Protein AF-A0A4Y2I4J4-F1 (afdb_monomer_lite)

Radius of gyration: 21.23 Å; chains: 1; bounding box: 53×42×42 Å

pLDDT: mean 85.84, std 9.99, range [56.75, 96.25]

Foldseek 3Di:
DDFFFQDVVVRDTHDDDDDDDDPVCVVQKDWDWADDDVPPRTTDTDIDTPDPPDPDPDDPPDPVVPDPVVVVCVQLVPDPVLCPDPDNVSSVVSSVVSVVVRD

Structure (mmCIF, N/CA/C/O backbone):
data_AF-A0A4Y2I4J4-F1
#
_entry.id   AF-A0A4Y2I4J4-F1
#
loop_
_atom_site.group_PDB
_atom_site.id
_atom_site.type_symbol
_atom_site.label_atom_id
_atom_site.label_alt_id
_atom_site.label_comp_id
_atom_site.label_asym_id
_atom_site.label_entity_id
_atom_site.label_seq_id
_atom_site.pdbx_PDB_ins_code
_atom_site.Cartn_x
_atom_site.Cartn_y
_atom_site.Cartn_z
_atom_site.occupancy
_atom_site.B_iso_or_equiv
_atom_site.auth_seq_id
_atom_site.auth_comp_id
_atom_site.auth_asym_id
_atom_site.auth_atom_id
_atom_site.pdbx_PDB_model_num
ATOM 1 N N . MET A 1 1 ? 13.018 2.068 -17.831 1.00 75.44 1 MET A N 1
ATOM 2 C CA . MET A 1 1 ? 12.592 2.084 -16.413 1.00 75.44 1 MET A CA 1
ATOM 3 C C . MET A 1 1 ? 11.071 2.172 -16.373 1.00 75.44 1 MET A C 1
ATOM 5 O O . MET A 1 1 ? 10.520 2.933 -17.165 1.00 75.44 1 MET A O 1
ATOM 9 N N . LYS A 1 2 ? 10.386 1.354 -15.561 1.00 87.50 2 LYS A N 1
ATOM 10 C CA . LYS A 1 2 ? 8.913 1.396 -15.474 1.00 87.50 2 LYS A CA 1
ATOM 11 C C . LYS A 1 2 ? 8.479 2.678 -14.753 1.00 87.50 2 LYS A C 1
ATOM 13 O O . LYS A 1 2 ? 9.173 3.126 -13.844 1.00 87.50 2 LYS A O 1
ATOM 18 N N . LYS A 1 3 ? 7.386 3.298 -15.196 1.00 93.56 3 LYS A N 1
ATOM 19 C CA . LYS A 1 3 ? 6.858 4.536 -14.607 1.00 93.56 3 LYS A CA 1
ATOM 20 C C . LYS A 1 3 ? 6.108 4.192 -13.331 1.00 93.56 3 LYS A C 1
ATOM 22 O O . LYS A 1 3 ? 5.215 3.365 -13.394 1.00 93.56 3 LYS A O 1
ATOM 27 N N . THR A 1 4 ? 6.477 4.798 -12.213 1.00 95.69 4 THR A N 1
ATOM 28 C CA . THR A 1 4 ? 5.895 4.509 -10.895 1.00 95.69 4 THR A CA 1
ATOM 29 C C . THR A 1 4 ? 5.198 5.721 -10.287 1.00 95.69 4 THR A C 1
ATOM 31 O O . THR A 1 4 ? 4.571 5.612 -9.248 1.00 95.69 4 THR A O 1
ATOM 34 N N . TYR A 1 5 ? 5.244 6.873 -10.954 1.00 95.56 5 TYR A N 1
ATOM 35 C CA . TYR A 1 5 ? 4.627 8.102 -10.479 1.00 95.56 5 TYR A CA 1
ATOM 36 C C . TYR A 1 5 ? 3.927 8.844 -11.613 1.00 95.56 5 TYR A C 1
ATOM 38 O O . TYR A 1 5 ? 4.477 8.964 -12.714 1.00 95.56 5 TYR A O 1
ATOM 46 N N . PHE A 1 6 ? 2.737 9.361 -11.326 1.00 95.75 6 PHE A N 1
ATOM 47 C CA . PHE A 1 6 ? 2.019 10.308 -12.164 1.00 95.75 6 PHE A CA 1
ATOM 48 C C . PHE A 1 6 ? 1.975 11.668 -11.465 1.00 95.75 6 PHE A C 1
ATOM 50 O O . PHE A 1 6 ? 1.350 11.824 -10.418 1.00 95.75 6 PHE A O 1
ATOM 57 N N . HIS A 1 7 ? 2.625 12.660 -12.069 1.00 95.12 7 HIS A N 1
ATOM 58 C CA . HIS A 1 7 ? 2.541 14.042 -11.624 1.00 95.12 7 HIS A CA 1
ATOM 59 C C . HIS A 1 7 ? 1.313 14.687 -12.267 1.00 95.12 7 HIS A C 1
ATOM 61 O O . HIS A 1 7 ? 1.341 15.033 -13.451 1.00 95.12 7 HIS A O 1
ATOM 67 N N . GLU A 1 8 ? 0.237 14.827 -11.496 1.00 93.31 8 GLU A N 1
ATOM 68 C CA . GLU A 1 8 ? -1.036 15.377 -11.979 1.00 93.31 8 GLU A CA 1
ATOM 69 C C . GLU A 1 8 ? -0.893 16.792 -12.570 1.00 93.31 8 GLU A C 1
ATOM 71 O O . GLU A 1 8 ? -1.305 16.966 -13.723 1.00 93.31 8 GLU A O 1
ATOM 76 N N . PRO A 1 9 ? -0.198 17.753 -11.919 1.00 95.25 9 PRO A N 1
ATOM 77 C CA . PRO A 1 9 ? -0.165 19.134 -12.402 1.00 95.25 9 PRO A CA 1
ATOM 78 C C . PRO A 1 9 ? 0.439 19.292 -13.800 1.00 95.25 9 PRO A C 1
ATOM 80 O O . PRO A 1 9 ? -0.008 20.118 -14.593 1.00 95.25 9 PRO A O 1
ATOM 83 N N . THR A 1 10 ? 1.460 18.496 -14.130 1.00 96.25 10 THR A N 1
ATOM 84 C CA . THR A 1 10 ? 2.110 18.526 -15.456 1.00 96.25 10 THR A CA 1
ATOM 85 C C . THR A 1 10 ? 1.664 17.385 -16.361 1.00 96.25 10 THR A C 1
ATOM 87 O O . THR A 1 10 ? 2.153 17.276 -17.485 1.00 96.25 10 THR A O 1
ATOM 90 N N . ARG A 1 11 ? 0.762 16.518 -15.882 1.00 94.62 11 ARG A N 1
ATOM 91 C CA . ARG A 1 11 ? 0.287 15.310 -16.567 1.00 94.62 11 ARG A CA 1
ATOM 92 C C . ARG A 1 11 ? 1.420 14.428 -17.104 1.00 94.62 11 ARG A C 1
ATOM 94 O O . ARG A 1 11 ? 1.335 13.904 -18.215 1.00 94.62 11 ARG A O 1
ATOM 101 N N . SER A 1 12 ? 2.491 14.261 -16.331 1.00 96.00 12 SER A N 1
ATOM 102 C CA . SER A 1 12 ? 3.685 13.518 -16.757 1.00 96.00 12 SER A CA 1
ATOM 103 C C . SER A 1 12 ? 3.977 12.299 -15.888 1.00 96.00 12 SER A C 1
ATOM 105 O O . SER A 1 12 ? 3.649 12.246 -14.705 1.00 96.00 12 SER A O 1
ATOM 107 N N . PHE A 1 13 ? 4.631 11.303 -16.491 1.00 95.12 13 PHE A N 1
ATOM 108 C CA . PHE A 1 13 ? 4.989 10.051 -15.831 1.00 95.12 13 PHE A CA 1
ATOM 109 C C . PHE A 1 13 ? 6.481 9.975 -15.506 1.00 95.12 13 PHE A C 1
ATOM 111 O O . PHE A 1 13 ? 7.337 10.113 -16.392 1.00 95.12 13 PHE A O 1
ATOM 118 N N . HIS A 1 14 ? 6.795 9.627 -14.260 1.00 95.06 14 HIS A N 1
ATOM 119 C CA . HIS A 1 14 ? 8.158 9.515 -13.742 1.00 95.06 14 HIS A CA 1
ATOM 120 C C . HIS A 1 14 ? 8.408 8.143 -13.109 1.00 95.06 14 HIS A C 1
ATOM 122 O O . HIS A 1 14 ? 7.487 7.365 -12.864 1.00 95.06 14 HIS A O 1
ATOM 128 N N . SER A 1 15 ? 9.680 7.828 -12.894 1.00 95.25 15 SER A N 1
ATOM 129 C CA . SER A 1 15 ? 10.130 6.640 -12.172 1.00 95.25 15 SER A CA 1
ATOM 130 C C . SER A 1 15 ? 10.800 7.131 -10.897 1.00 95.25 15 SER A C 1
ATOM 132 O O . SER A 1 15 ? 11.935 7.596 -10.963 1.00 95.25 15 SER A O 1
ATOM 134 N N . LEU A 1 16 ? 10.066 7.114 -9.786 1.00 94.44 16 LEU A N 1
ATOM 135 C CA . LEU A 1 16 ? 10.551 7.601 -8.488 1.00 94.44 16 LEU A CA 1
ATOM 13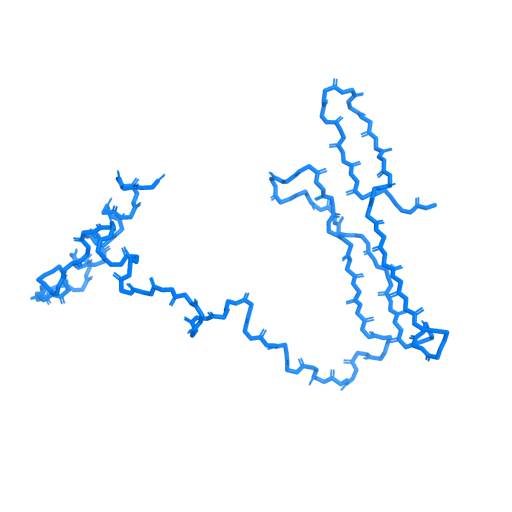6 C C . LEU A 1 16 ? 10.812 6.458 -7.503 1.00 94.44 16 LEU A C 1
ATOM 138 O O . LEU A 1 16 ? 11.632 6.605 -6.603 1.00 94.44 16 LEU A O 1
ATOM 142 N N . ASP A 1 17 ? 10.156 5.317 -7.700 1.00 92.88 17 ASP A N 1
ATOM 143 C CA . ASP A 1 17 ? 10.225 4.181 -6.790 1.00 92.88 17 ASP A CA 1
ATOM 144 C C . ASP A 1 17 ? 11.303 3.187 -7.238 1.00 92.88 17 ASP A C 1
ATOM 146 O O . ASP A 1 17 ? 11.473 2.907 -8.432 1.00 92.88 17 ASP A O 1
ATOM 150 N N . LEU A 1 18 ? 12.031 2.644 -6.260 1.00 93.00 18 LEU A N 1
ATOM 151 C CA . LEU A 1 18 ? 13.160 1.742 -6.462 1.00 93.00 18 LEU A CA 1
ATOM 152 C C . LEU A 1 18 ? 13.017 0.506 -5.572 1.00 93.00 18 LEU A C 1
ATOM 154 O O . LEU A 1 18 ? 12.774 0.620 -4.374 1.00 93.00 18 LEU A O 1
ATOM 158 N N . ALA A 1 19 ? 13.235 -0.670 -6.156 1.00 90.62 19 ALA A N 1
ATOM 159 C CA . ALA A 1 19 ? 13.441 -1.908 -5.418 1.00 90.62 19 ALA A CA 1
ATOM 160 C C . ALA A 1 19 ? 14.860 -2.416 -5.681 1.00 90.62 19 ALA A C 1
ATOM 162 O O . ALA A 1 19 ? 15.332 -2.397 -6.819 1.00 90.62 19 ALA A O 1
ATOM 163 N N . ILE A 1 20 ? 15.531 -2.859 -4.620 1.00 91.00 20 ILE A N 1
ATOM 164 C CA . ILE A 1 20 ? 16.891 -3.397 -4.656 1.00 91.00 20 ILE A CA 1
ATOM 165 C C . ILE A 1 20 ? 16.850 -4.775 -4.002 1.00 91.00 20 ILE A C 1
ATOM 167 O O . ILE A 1 20 ? 16.208 -4.952 -2.968 1.00 91.00 20 ILE A O 1
ATOM 171 N N . CYS A 1 21 ? 17.535 -5.745 -4.595 1.00 89.25 21 CYS A N 1
ATOM 172 C CA . CYS A 1 21 ? 17.720 -7.073 -4.022 1.00 89.25 21 CYS A CA 1
ATOM 173 C C . CYS A 1 21 ? 19.182 -7.504 -4.161 1.00 89.25 21 CYS A C 1
ATOM 175 O O . CYS A 1 21 ? 19.931 -6.934 -4.959 1.00 89.25 21 CYS A O 1
ATOM 177 N N . SER A 1 22 ? 19.589 -8.515 -3.393 1.00 91.19 22 SER A N 1
ATOM 178 C CA . SER A 1 22 ? 20.891 -9.140 -3.614 1.00 91.19 22 SER A CA 1
ATOM 179 C C . SER A 1 22 ? 20.902 -9.879 -4.966 1.00 91.19 22 SER A C 1
ATOM 181 O O . SER A 1 22 ? 19.833 -10.279 -5.453 1.00 91.19 22 SER A O 1
ATOM 183 N N . PRO A 1 23 ? 22.074 -10.065 -5.602 1.00 93.12 23 PRO A N 1
ATOM 184 C CA . PRO A 1 23 ? 22.171 -10.768 -6.882 1.00 93.12 23 PRO A CA 1
ATOM 185 C C . PRO A 1 23 ? 21.587 -12.185 -6.844 1.00 93.12 23 PRO A C 1
ATOM 187 O O . PRO A 1 23 ? 20.991 -12.628 -7.823 1.00 93.12 23 PRO A O 1
ATOM 190 N N . GLU A 1 24 ? 21.702 -12.872 -5.706 1.00 91.62 24 GLU A N 1
ATOM 191 C CA . GLU A 1 24 ? 21.200 -14.236 -5.508 1.00 91.62 24 GLU A CA 1
ATOM 192 C C . GLU A 1 24 ? 19.667 -14.297 -5.483 1.00 91.62 24 GLU A C 1
ATOM 194 O O . GLU A 1 24 ? 19.083 -15.313 -5.852 1.00 91.62 24 GLU A O 1
ATOM 199 N N . LEU A 1 25 ? 19.006 -13.208 -5.076 1.00 86.94 25 LEU A N 1
ATOM 200 C CA . LEU A 1 25 ? 17.546 -13.107 -5.035 1.00 86.94 25 LEU A CA 1
ATOM 201 C C . LEU A 1 25 ? 16.946 -12.660 -6.368 1.00 86.94 25 LEU A C 1
ATOM 203 O O . LEU A 1 25 ? 15.791 -12.969 -6.642 1.00 86.94 25 LEU A O 1
ATOM 207 N N . LEU A 1 26 ? 17.705 -11.951 -7.207 1.00 90.00 26 LEU A N 1
ATOM 208 C CA . LEU A 1 26 ? 17.212 -11.421 -8.478 1.00 90.00 26 LEU A CA 1
ATOM 209 C C . LEU A 1 26 ? 16.525 -12.470 -9.384 1.00 90.00 26 LEU A C 1
ATOM 211 O O . LEU A 1 26 ? 15.441 -12.162 -9.879 1.00 90.00 26 LEU A O 1
ATOM 215 N N . PRO A 1 27 ? 17.062 -13.693 -9.595 1.00 92.00 27 PRO A N 1
ATOM 216 C CA . PRO A 1 27 ? 16.386 -14.699 -10.423 1.00 92.00 27 PRO A CA 1
ATOM 217 C C . PRO A 1 27 ? 15.118 -15.277 -9.776 1.00 92.00 27 PRO A C 1
ATOM 219 O O . PRO A 1 27 ? 14.309 -15.892 -10.466 1.00 92.00 27 PRO A O 1
ATOM 222 N N . LEU A 1 28 ? 14.934 -15.083 -8.468 1.00 90.31 28 LEU A N 1
ATOM 223 C CA . LEU A 1 28 ? 13.785 -15.572 -7.707 1.00 90.31 28 LEU A CA 1
ATOM 224 C C . LEU A 1 28 ? 12.653 -14.544 -7.626 1.00 90.31 28 LEU A C 1
ATOM 226 O O . LEU A 1 28 ? 11.623 -14.833 -7.022 1.00 90.31 28 LEU A O 1
ATOM 230 N N . LEU A 1 29 ? 12.828 -13.344 -8.189 1.00 90.62 29 LEU A N 1
ATOM 231 C CA . LEU A 1 29 ? 11.897 -12.232 -8.028 1.00 90.62 29 LEU A CA 1
ATOM 232 C C . LEU A 1 29 ? 11.382 -11.703 -9.369 1.00 90.62 29 LEU A C 1
ATOM 234 O O . LEU A 1 29 ? 12.118 -11.519 -10.334 1.00 90.62 29 LEU A O 1
ATOM 238 N N . ASN A 1 30 ? 10.100 -11.362 -9.386 1.00 91.50 30 ASN A N 1
ATOM 239 C CA . ASN A 1 30 ? 9.431 -10.627 -10.444 1.00 91.50 30 ASN A CA 1
ATOM 240 C C . ASN A 1 30 ? 9.169 -9.189 -9.991 1.00 91.50 30 ASN A C 1
ATOM 242 O O . ASN A 1 30 ? 8.649 -8.954 -8.902 1.00 91.50 30 ASN A O 1
ATOM 246 N N . PHE A 1 31 ? 9.462 -8.228 -10.870 1.00 91.94 31 PHE A N 1
ATOM 247 C CA . PHE A 1 31 ? 9.227 -6.803 -10.632 1.00 91.94 31 PHE A CA 1
ATOM 248 C C . PHE A 1 31 ? 8.173 -6.273 -11.601 1.00 91.94 31 PHE A C 1
ATOM 250 O O . PHE A 1 31 ? 8.387 -6.160 -12.818 1.00 91.94 31 PHE A O 1
ATOM 257 N N . THR A 1 32 ? 7.014 -5.904 -11.068 1.00 93.38 32 THR A N 1
ATOM 258 C CA . THR A 1 32 ? 5.893 -5.370 -11.848 1.00 93.38 32 THR A CA 1
ATOM 259 C C . THR A 1 32 ? 5.437 -4.034 -11.293 1.00 93.38 32 THR A C 1
ATOM 261 O O . THR A 1 32 ? 5.691 -3.709 -10.142 1.00 93.38 32 THR A O 1
ATOM 264 N N . VAL A 1 33 ? 4.820 -3.217 -12.140 1.00 94.31 33 VAL A N 1
ATOM 265 C CA . VAL A 1 33 ? 4.188 -1.976 -11.697 1.00 94.31 33 VAL A CA 1
ATOM 266 C C . VAL A 1 33 ? 2.691 -2.176 -11.832 1.00 94.31 33 VAL A C 1
ATOM 268 O O . VAL A 1 33 ? 2.231 -2.654 -12.871 1.00 94.31 33 VAL A O 1
ATOM 271 N N . GLY A 1 34 ? 1.957 -1.872 -10.765 1.00 93.25 34 GLY A N 1
ATOM 272 C CA . GLY A 1 34 ? 0.505 -1.919 -10.767 1.00 93.25 34 GLY A CA 1
ATOM 273 C C . GLY A 1 34 ? -0.089 -0.884 -11.714 1.00 93.25 34 GLY A C 1
ATOM 274 O O . GLY A 1 34 ? 0.532 0.113 -12.063 1.00 93.25 34 GLY A O 1
ATOM 275 N N . LYS A 1 35 ? -1.317 -1.143 -12.146 1.00 91.62 35 LYS A N 1
ATOM 276 C CA . LYS A 1 35 ? -2.011 -0.342 -13.161 1.00 91.62 35 LYS A CA 1
ATOM 277 C C . LYS A 1 35 ? -2.711 0.908 -12.613 1.00 91.62 35 LYS A C 1
ATOM 279 O O . LYS A 1 35 ? -2.982 1.815 -13.387 1.00 91.62 35 LYS A O 1
ATOM 284 N N . ASP A 1 36 ? -2.963 0.957 -11.305 1.00 91.50 36 ASP A N 1
ATOM 285 C CA . ASP A 1 36 ? -3.794 1.978 -10.661 1.00 91.50 36 ASP A CA 1
ATOM 286 C C . ASP A 1 36 ? -3.007 2.755 -9.594 1.00 91.50 36 ASP A C 1
ATOM 288 O O . ASP A 1 36 ? -2.073 2.225 -8.991 1.00 91.50 36 ASP A O 1
ATOM 292 N N . LEU A 1 37 ? -3.405 4.010 -9.354 1.00 86.50 37 LEU A N 1
ATOM 293 C CA . LEU A 1 37 ? -2.724 4.946 -8.443 1.00 86.50 37 LEU A CA 1
ATOM 294 C C . LEU A 1 37 ? -3.157 4.834 -6.973 1.00 86.50 37 LEU A C 1
ATOM 296 O O . LEU A 1 37 ? -2.495 5.388 -6.095 1.00 86.50 37 LEU A O 1
ATOM 300 N N . TYR A 1 38 ? -4.298 4.193 -6.701 1.00 87.12 38 TYR A N 1
ATOM 301 C CA . TYR A 1 38 ? -4.881 4.067 -5.356 1.00 8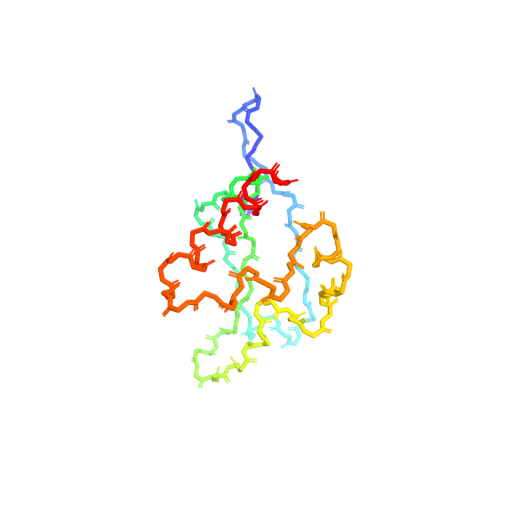7.12 38 TYR A CA 1
ATOM 302 C C . TYR A 1 38 ? -4.897 5.390 -4.563 1.00 87.12 38 TYR A C 1
ATOM 304 O O . TYR A 1 38 ? -4.527 5.428 -3.395 1.00 87.12 38 TYR A O 1
ATOM 312 N N . ASN A 1 39 ? -5.290 6.489 -5.218 1.00 86.00 39 ASN A N 1
ATOM 313 C CA . ASN A 1 39 ? -5.370 7.843 -4.648 1.00 86.00 39 ASN A CA 1
ATOM 314 C C . ASN A 1 39 ? -4.041 8.446 -4.141 1.00 86.00 39 ASN A C 1
ATOM 316 O O . ASN A 1 39 ? -4.066 9.452 -3.442 1.00 86.00 39 ASN A O 1
ATOM 320 N N . SER A 1 40 ? -2.884 7.877 -4.502 1.00 87.12 40 SER A N 1
ATOM 321 C CA . SER A 1 40 ? -1.575 8.322 -3.991 1.00 87.12 40 SER A CA 1
ATOM 322 C C . SER A 1 40 ? -0.703 9.073 -5.006 1.00 87.12 40 SER A C 1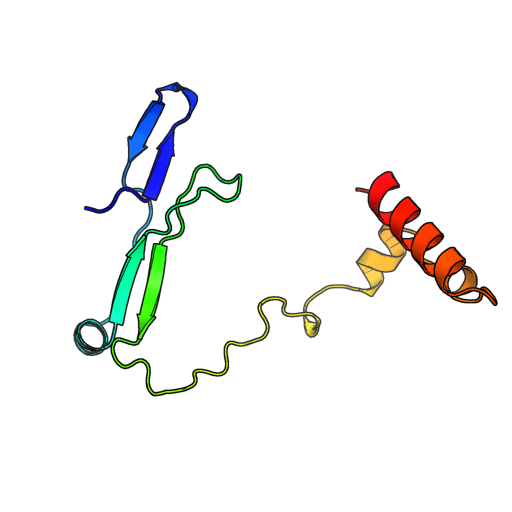
ATOM 324 O O . SER A 1 40 ? 0.357 9.575 -4.653 1.00 87.12 40 SER A O 1
ATOM 326 N N . GLY A 1 41 ? -1.090 9.122 -6.285 1.00 90.06 41 GLY A N 1
ATOM 327 C CA . GLY A 1 41 ? -0.220 9.615 -7.367 1.00 90.06 41 GLY A CA 1
ATOM 328 C C . GLY A 1 41 ? 0.940 8.667 -7.720 1.00 90.06 41 GLY A C 1
ATOM 329 O O . GLY A 1 41 ? 1.562 8.831 -8.770 1.00 90.06 41 GLY A O 1
ATOM 330 N N . HIS A 1 42 ? 1.176 7.621 -6.922 1.00 94.44 42 HIS A N 1
ATOM 331 C CA . HIS A 1 42 ? 2.154 6.569 -7.180 1.00 94.44 42 HIS A CA 1
ATOM 332 C C . HIS A 1 42 ? 1.475 5.280 -7.664 1.00 94.44 42 HIS A C 1
ATOM 334 O O . HIS A 1 42 ? 0.489 4.815 -7.095 1.00 94.44 42 HIS A O 1
ATOM 340 N N . PHE A 1 43 ? 2.030 4.673 -8.712 1.00 94.94 43 PHE A N 1
ATOM 341 C CA . PHE A 1 43 ? 1.723 3.296 -9.083 1.00 94.94 43 PHE A CA 1
ATOM 342 C C . PHE A 1 43 ? 2.528 2.358 -8.183 1.00 94.94 43 PHE A C 1
ATOM 344 O O . PHE A 1 43 ? 3.743 2.533 -8.055 1.00 94.94 43 PHE A O 1
ATOM 351 N N . PRO A 1 44 ? 1.913 1.319 -7.604 1.00 93.44 44 PRO A N 1
ATOM 352 C CA . PRO A 1 44 ? 2.632 0.430 -6.710 1.00 93.44 44 PRO A CA 1
ATOM 353 C C . PRO A 1 44 ? 3.684 -0.373 -7.479 1.00 93.44 44 PRO A C 1
ATOM 355 O O . PRO A 1 44 ? 3.381 -1.026 -8.481 1.00 93.44 44 PRO A O 1
ATOM 358 N N . LEU A 1 45 ? 4.918 -0.365 -6.979 1.00 94.00 45 LEU A N 1
ATOM 359 C CA . LEU A 1 45 ? 5.963 -1.290 -7.399 1.00 94.00 45 LEU A CA 1
ATOM 360 C C . LEU A 1 45 ? 5.768 -2.615 -6.651 1.00 94.00 45 LEU A C 1
ATOM 362 O O . LEU A 1 45 ? 5.907 -2.683 -5.433 1.00 94.00 45 LEU A O 1
ATOM 366 N N . ILE A 1 46 ? 5.410 -3.664 -7.383 1.00 92.38 46 ILE A N 1
ATOM 367 C CA . ILE A 1 46 ? 5.086 -4.985 -6.846 1.00 92.38 46 I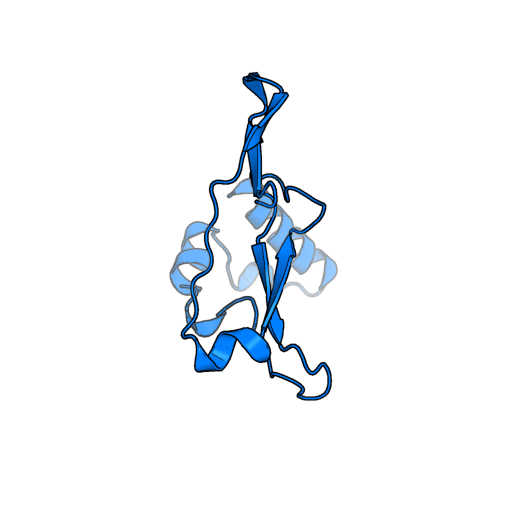LE A CA 1
ATOM 368 C C . ILE A 1 46 ? 6.284 -5.908 -7.065 1.00 92.38 46 ILE A C 1
ATOM 370 O O . ILE A 1 46 ? 6.717 -6.120 -8.203 1.00 92.38 46 ILE A O 1
ATOM 374 N N . VAL A 1 47 ? 6.777 -6.480 -5.969 1.00 91.00 47 VAL A N 1
ATOM 375 C CA . VAL A 1 47 ? 7.803 -7.526 -5.957 1.00 91.00 47 VAL A CA 1
ATOM 376 C C . VAL A 1 47 ? 7.134 -8.840 -5.569 1.00 91.00 47 VAL A C 1
ATOM 378 O O . VAL A 1 47 ? 6.487 -8.917 -4.525 1.00 91.00 47 VAL A O 1
ATOM 381 N N . SER A 1 48 ? 7.260 -9.863 -6.407 1.00 89.19 48 SER A N 1
ATOM 382 C CA . SER A 1 48 ? 6.714 -11.200 -6.143 1.00 89.19 48 SER A CA 1
ATOM 383 C C . SER A 1 48 ? 7.753 -12.282 -6.405 1.00 89.19 48 SER A C 1
ATOM 385 O O . SER A 1 48 ? 8.738 -12.038 -7.091 1.00 89.19 48 SER A O 1
ATOM 387 N N . HIS A 1 49 ? 7.553 -13.480 -5.858 1.00 87.81 49 HIS A N 1
ATOM 388 C CA . HIS A 1 49 ? 8.419 -14.619 -6.153 1.00 87.81 49 HIS A CA 1
ATOM 389 C C . HIS A 1 49 ? 8.196 -15.108 -7.599 1.00 87.81 49 HIS A C 1
ATOM 391 O O . HIS A 1 49 ? 7.070 -15.061 -8.104 1.00 87.81 49 HIS A O 1
ATOM 397 N N . ALA A 1 50 ? 9.259 -15.547 -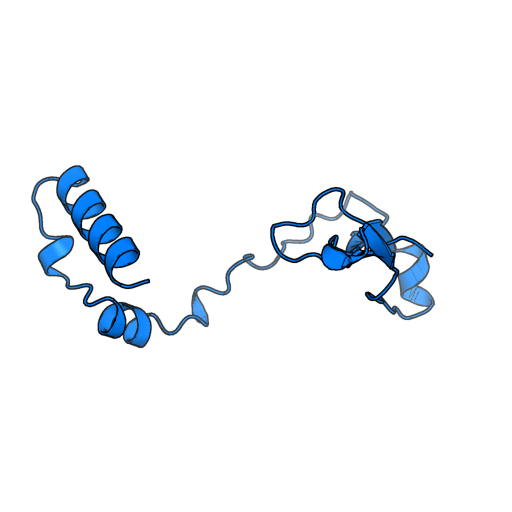8.275 1.00 84.62 50 ALA A N 1
ATOM 398 C CA . ALA A 1 50 ? 9.215 -16.037 -9.652 1.00 84.62 50 ALA A CA 1
ATOM 399 C C . ALA A 1 50 ? 8.469 -17.375 -9.758 1.00 84.62 50 ALA A C 1
ATOM 401 O O . ALA A 1 50 ? 7.646 -17.548 -10.658 1.00 84.62 50 ALA A O 1
ATOM 402 N N . ASP A 1 51 ? 8.671 -18.266 -8.782 1.00 79.69 51 ASP A N 1
ATOM 403 C CA . ASP A 1 51 ? 7.852 -19.466 -8.626 1.00 79.69 51 ASP A CA 1
ATOM 404 C C . ASP A 1 51 ? 6.585 -19.148 -7.834 1.00 79.69 51 ASP A C 1
ATOM 406 O O . ASP A 1 51 ? 6.631 -18.810 -6.651 1.00 79.69 51 ASP A O 1
ATOM 410 N N . SER A 1 52 ? 5.440 -19.312 -8.489 1.00 63.62 52 SER A N 1
ATOM 411 C CA . SER A 1 52 ? 4.094 -19.152 -7.923 1.00 63.62 52 SER A CA 1
ATOM 412 C C . SER A 1 52 ? 3.668 -20.303 -6.996 1.00 63.62 52 SER A C 1
ATOM 414 O O . SER A 1 52 ? 2.548 -20.297 -6.489 1.00 63.62 52 SER A O 1
ATOM 416 N N . GLY A 1 53 ? 4.540 -21.296 -6.777 1.00 58.66 53 GLY A N 1
ATOM 417 C CA . GLY A 1 53 ? 4.216 -22.547 -6.083 1.00 58.66 53 GLY A CA 1
ATOM 418 C C . GLY A 1 53 ? 4.374 -22.529 -4.562 1.00 58.66 53 GLY A C 1
ATOM 419 O O . GLY A 1 53 ? 3.848 -23.416 -3.893 1.00 58.66 53 GLY A O 1
ATOM 420 N N . CYS A 1 54 ? 5.067 -21.542 -3.993 1.00 57.44 54 CYS A N 1
ATOM 421 C CA . CYS A 1 54 ? 5.190 -21.440 -2.543 1.00 57.44 54 CYS A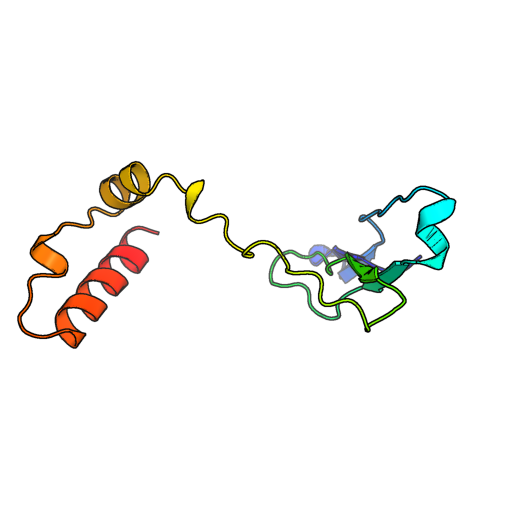 CA 1
ATOM 422 C C . CYS A 1 54 ? 4.112 -20.488 -2.021 1.00 57.44 54 CYS A C 1
ATOM 424 O O . CYS A 1 54 ? 4.152 -19.286 -2.291 1.00 57.44 54 CYS A O 1
ATOM 426 N N . ALA A 1 55 ? 3.137 -21.022 -1.285 1.00 56.75 55 ALA A N 1
ATOM 427 C CA . ALA A 1 55 ? 2.190 -20.212 -0.534 1.00 56.75 55 ALA A CA 1
ATOM 428 C C . ALA A 1 55 ? 2.961 -19.450 0.551 1.00 56.75 55 ALA A C 1
ATOM 430 O O . ALA A 1 55 ? 3.149 -19.933 1.665 1.00 56.75 55 ALA A O 1
ATOM 431 N N . ILE A 1 56 ? 3.444 -18.255 0.216 1.00 58.56 56 ILE A N 1
ATOM 432 C CA . ILE A 1 56 ? 3.921 -17.310 1.214 1.00 58.56 56 ILE A CA 1
ATOM 433 C C . ILE A 1 56 ? 2.683 -16.953 2.033 1.00 58.56 56 ILE A C 1
ATOM 435 O O . ILE A 1 56 ? 1.759 -16.320 1.519 1.00 58.56 56 ILE A O 1
ATOM 439 N N . GLN A 1 57 ? 2.633 -17.384 3.295 1.00 61.16 57 GLN A N 1
ATOM 440 C CA . GLN A 1 57 ? 1.708 -16.799 4.258 1.00 61.16 57 GLN A CA 1
ATOM 441 C C . GLN A 1 57 ? 2.084 -15.321 4.358 1.00 61.16 57 GLN A C 1
ATOM 443 O O . GLN A 1 57 ? 3.042 -14.960 5.042 1.00 61.16 57 GLN A O 1
ATOM 448 N N . LEU A 1 58 ? 1.386 -14.463 3.608 1.00 59.72 58 LEU A N 1
ATOM 449 C CA . LEU A 1 58 ? 1.540 -13.032 3.793 1.00 59.72 58 LEU A CA 1
ATOM 450 C C . LEU A 1 58 ? 1.169 -12.738 5.249 1.00 59.72 58 LEU A C 1
ATOM 452 O O . LEU A 1 58 ? 0.094 -13.164 5.690 1.00 59.72 58 LEU A O 1
ATOM 456 N N . PRO A 1 59 ? 2.015 -12.016 6.003 1.00 62.47 59 PRO A N 1
ATOM 457 C CA . PRO A 1 59 ? 1.575 -11.492 7.279 1.00 62.47 59 PRO A CA 1
ATOM 458 C C . PRO A 1 59 ? 0.302 -10.663 7.042 1.00 62.47 59 PRO A C 1
ATOM 460 O O . PRO A 1 59 ? 0.169 -10.042 5.978 1.00 62.47 59 PRO A O 1
ATOM 463 N N . PRO A 1 60 ? -0.652 -10.663 7.987 1.00 63.62 60 PRO A N 1
ATOM 464 C CA . PRO A 1 60 ? -1.883 -9.902 7.845 1.00 63.62 60 PRO A CA 1
ATOM 465 C C . PRO A 1 60 ? -1.566 -8.467 7.418 1.00 63.62 60 PRO A C 1
ATOM 467 O O . PRO A 1 60 ? -0.762 -7.789 8.057 1.00 63.62 60 PRO A O 1
ATOM 470 N N . ARG A 1 61 ? -2.192 -8.016 6.320 1.00 67.31 61 ARG A N 1
ATOM 471 C CA . ARG A 1 61 ? -1.994 -6.681 5.716 1.00 67.31 61 ARG A CA 1
ATOM 472 C C . ARG A 1 61 ? -2.139 -5.548 6.739 1.00 67.31 61 ARG A C 1
ATOM 474 O O . ARG A 1 61 ? -1.552 -4.484 6.578 1.00 67.31 61 ARG A O 1
ATOM 481 N N . TYR A 1 62 ? -2.895 -5.820 7.796 1.00 66.50 62 TYR A N 1
ATOM 482 C CA . TYR A 1 62 ? -3.045 -4.996 8.976 1.00 66.50 62 TYR A CA 1
ATOM 483 C C . TYR A 1 62 ? -2.437 -5.733 10.167 1.00 66.50 62 TYR A C 1
ATOM 485 O O . TYR A 1 62 ? -2.900 -6.806 10.556 1.00 66.50 62 TYR A O 1
ATOM 493 N N . LEU A 1 63 ? -1.409 -5.143 10.774 1.00 72.25 63 LEU A N 1
ATOM 494 C CA . LEU A 1 63 ? -0.883 -5.605 12.054 1.00 72.25 63 LEU A CA 1
ATOM 495 C C . LEU A 1 63 ? -1.837 -5.144 13.156 1.00 72.25 63 LEU A C 1
ATOM 497 O O . LEU A 1 63 ? -1.521 -4.214 13.892 1.00 72.25 63 LEU A O 1
ATOM 501 N N . PHE A 1 64 ? -3.008 -5.782 13.261 1.00 70.31 64 PHE A N 1
ATOM 502 C CA . PHE A 1 64 ? -4.031 -5.417 14.248 1.00 70.31 64 PHE A CA 1
ATOM 503 C C . PHE A 1 64 ? -3.451 -5.365 15.668 1.00 70.31 64 PHE A C 1
ATOM 505 O O . PHE A 1 64 ? -3.804 -4.491 16.440 1.00 70.31 64 PHE A O 1
ATOM 512 N N . GLN A 1 65 ? -2.481 -6.221 15.996 1.00 77.88 65 GLN A N 1
ATOM 513 C CA . GLN A 1 65 ? -1.819 -6.209 17.306 1.00 77.88 65 GLN A CA 1
ATOM 514 C C . GLN A 1 65 ? -0.961 -4.962 17.584 1.00 77.88 65 GLN A C 1
ATOM 516 O O . GLN A 1 65 ? -0.637 -4.700 18.735 1.00 77.88 65 GLN A O 1
ATOM 521 N N . ARG A 1 66 ? -0.558 -4.211 16.551 1.00 81.19 66 ARG A N 1
ATOM 522 C CA . ARG A 1 66 ? 0.213 -2.965 16.700 1.00 81.19 66 ARG A CA 1
ATOM 523 C C . ARG A 1 66 ? -0.658 -1.716 16.741 1.00 81.19 66 ARG A C 1
ATOM 525 O O . ARG A 1 66 ? -0.130 -0.649 17.039 1.00 81.19 66 ARG A O 1
ATOM 532 N N . ALA A 1 67 ? -1.933 -1.821 16.383 1.00 84.44 67 ALA A N 1
ATOM 533 C CA . ALA A 1 67 ? -2.840 -0.695 16.497 1.00 84.44 67 ALA A CA 1
ATOM 534 C C . ALA A 1 67 ? -3.111 -0.422 17.981 1.00 84.44 67 ALA A C 1
ATOM 536 O O . ALA A 1 67 ? -3.383 -1.342 18.755 1.00 84.44 67 ALA A O 1
ATOM 537 N N . ASP A 1 68 ? -3.024 0.846 18.370 1.00 90.50 68 ASP A N 1
ATOM 538 C CA . ASP A 1 68 ? -3.412 1.287 19.704 1.00 90.50 68 ASP A CA 1
ATOM 539 C C . ASP A 1 68 ? -4.939 1.410 19.759 1.00 90.50 68 ASP A C 1
ATOM 541 O O . ASP A 1 68 ? -5.518 2.482 19.570 1.00 90.50 68 ASP A O 1
ATOM 545 N N . TRP A 1 69 ? -5.602 0.268 19.945 1.00 87.56 69 TRP A N 1
ATOM 546 C CA . TRP A 1 69 ? -7.060 0.210 20.020 1.00 87.56 69 TRP A CA 1
ATOM 547 C C . TRP A 1 69 ? -7.604 1.011 21.194 1.00 87.56 69 TRP A C 1
ATOM 549 O O . TRP A 1 69 ? -8.689 1.562 21.080 1.00 87.56 69 TRP A O 1
ATOM 559 N N . ALA A 1 70 ? -6.860 1.118 22.298 1.00 89.69 70 ALA A N 1
ATOM 560 C CA . ALA A 1 70 ? -7.290 1.910 23.442 1.00 89.69 70 ALA A CA 1
ATOM 561 C C . ALA A 1 70 ? -7.357 3.400 23.076 1.00 89.69 70 ALA A C 1
ATOM 563 O O . ALA A 1 70 ? -8.387 4.037 23.295 1.00 89.69 70 ALA A O 1
ATOM 564 N N . ALA A 1 71 ? -6.304 3.930 22.443 1.00 90.50 71 ALA A N 1
ATOM 565 C CA . ALA A 1 71 ? -6.292 5.310 21.966 1.00 90.50 71 ALA A CA 1
ATOM 566 C C . ALA A 1 71 ? -7.353 5.554 20.886 1.00 90.50 71 ALA A C 1
ATOM 568 O O . ALA A 1 71 ? -8.045 6.567 20.933 1.00 90.50 71 ALA A O 1
ATOM 569 N N . PHE A 1 72 ? -7.522 4.622 19.941 1.00 87.62 72 PHE A N 1
ATOM 570 C CA . PHE A 1 72 ? -8.562 4.728 18.917 1.00 87.62 72 PHE A CA 1
ATOM 571 C C . PHE A 1 72 ? -9.963 4.789 19.536 1.00 87.62 72 PHE A C 1
ATOM 573 O O . PHE A 1 72 ? -10.713 5.709 19.231 1.00 87.62 72 PHE A O 1
ATOM 580 N N . MET A 1 73 ? -10.298 3.861 20.438 1.00 87.75 73 MET A N 1
ATOM 581 C CA . MET A 1 73 ? -11.601 3.822 21.112 1.00 87.75 73 MET A CA 1
ATOM 582 C C . MET A 1 73 ? -11.857 5.107 21.907 1.00 87.75 73 MET A C 1
ATOM 584 O O . MET A 1 73 ? -12.961 5.642 21.863 1.00 87.75 73 MET A O 1
ATOM 588 N N . GLN A 1 74 ? -10.831 5.637 22.582 1.00 88.31 74 GLN A N 1
ATOM 589 C CA . GLN A 1 74 ? -10.931 6.893 23.323 1.00 88.31 74 GLN A CA 1
ATOM 590 C C . GLN A 1 74 ? -11.151 8.098 22.398 1.00 88.31 74 GLN A C 1
ATOM 592 O O . GLN A 1 74 ? -12.010 8.928 22.682 1.00 88.31 74 GLN A O 1
ATOM 597 N N . LEU A 1 75 ? -10.380 8.211 21.312 1.00 89.44 75 LEU A N 1
ATOM 598 C CA . LEU A 1 75 ? -10.463 9.338 20.378 1.00 89.44 75 LEU A CA 1
ATOM 599 C C . LEU A 1 75 ? -11.758 9.320 19.567 1.00 89.44 75 LEU A C 1
ATOM 601 O O . LEU A 1 75 ? -12.361 10.368 19.374 1.00 89.44 75 LEU A O 1
ATOM 605 N N . ALA A 1 76 ? -12.190 8.135 19.139 1.00 86.94 76 ALA A N 1
ATOM 606 C CA . ALA A 1 76 ? -13.456 7.929 18.452 1.00 86.94 76 ALA A CA 1
ATOM 607 C C . ALA A 1 76 ? -14.665 8.022 19.399 1.00 86.94 76 ALA A C 1
ATOM 609 O O . ALA A 1 76 ? -15.794 8.068 18.941 1.00 86.94 76 ALA A O 1
ATOM 610 N N . GLY A 1 77 ? -14.475 8.016 20.723 1.00 88.69 77 GLY A N 1
ATOM 611 C CA . GLY A 1 77 ? -15.592 8.006 21.672 1.00 88.69 77 GLY A CA 1
ATOM 612 C C . GLY A 1 77 ? -16.432 6.723 21.619 1.00 88.69 77 GLY A C 1
ATOM 613 O O . GLY A 1 77 ? -17.612 6.745 21.967 1.00 88.69 77 GLY A O 1
ATOM 614 N N . VAL A 1 78 ? -15.842 5.600 21.196 1.00 85.81 78 VAL A N 1
ATOM 615 C CA . VAL A 1 78 ? -16.544 4.312 21.134 1.00 85.81 78 VAL A CA 1
ATOM 616 C C . VAL A 1 78 ? -16.692 3.754 22.548 1.00 85.81 78 VAL A C 1
ATOM 618 O O . VAL A 1 78 ? -15.710 3.590 23.273 1.00 85.81 78 VAL A O 1
ATOM 621 N N . THR A 1 79 ? -17.923 3.429 22.945 1.00 86.81 79 THR A N 1
ATOM 622 C CA . THR A 1 79 ? -18.243 2.915 24.287 1.00 86.81 79 THR A CA 1
ATOM 623 C C . THR A 1 79 ? -18.917 1.546 24.227 1.00 86.81 79 THR A C 1
ATOM 625 O O . THR A 1 79 ? -19.572 1.208 23.243 1.00 86.81 79 THR A O 1
ATOM 628 N N . GLU A 1 80 ? -18.814 0.756 25.302 1.00 84.94 80 GLU A N 1
ATOM 629 C CA . GLU A 1 80 ? -19.485 -0.555 25.399 1.00 84.94 80 GLU A CA 1
ATOM 630 C C . GLU A 1 80 ? -21.013 -0.453 25.258 1.00 84.94 80 GLU A C 1
ATOM 632 O O . GLU A 1 80 ? -21.662 -1.366 24.747 1.00 84.94 80 GLU A O 1
ATOM 637 N N . ALA A 1 81 ? -21.598 0.682 25.651 1.00 85.06 81 ALA A N 1
ATOM 638 C CA . ALA A 1 81 ? -23.029 0.931 25.524 1.00 85.06 81 ALA A CA 1
ATOM 639 C C . ALA A 1 81 ? -23.504 0.915 24.061 1.00 85.06 81 ALA A C 1
ATOM 641 O O . ALA A 1 81 ? -24.623 0.488 23.793 1.00 85.06 81 ALA A O 1
ATOM 642 N N . MET A 1 82 ? -22.647 1.313 23.113 1.00 82.75 82 MET A N 1
ATOM 643 C CA . MET A 1 82 ? -22.995 1.368 21.687 1.00 82.75 82 MET A CA 1
ATOM 644 C C . MET A 1 82 ? -23.222 -0.010 21.066 1.00 82.75 82 MET A C 1
ATOM 646 O O . MET A 1 82 ? -23.963 -0.125 20.098 1.00 82.75 82 MET A O 1
ATOM 650 N N . VAL A 1 83 ? -22.589 -1.047 21.619 1.00 82.62 83 VAL A N 1
ATOM 651 C CA . VAL A 1 83 ? -22.711 -2.438 21.151 1.00 82.62 83 VAL A CA 1
ATOM 652 C C . VAL A 1 83 ? -23.591 -3.291 22.067 1.00 82.62 83 VAL A C 1
ATOM 654 O O . VAL A 1 83 ? -23.766 -4.480 21.822 1.00 82.62 83 VAL A O 1
ATOM 657 N N . SER A 1 84 ? -24.158 -2.683 23.112 1.00 84.00 84 SER A N 1
ATOM 658 C CA . SER A 1 84 ? -25.059 -3.334 24.071 1.00 84.00 84 SER A CA 1
ATOM 659 C C . SER A 1 84 ? -26.539 -3.221 23.672 1.00 84.00 84 SER A C 1
ATOM 661 O O . SER A 1 84 ? -27.423 -3.406 24.510 1.00 84.00 84 SER A O 1
ATOM 663 N N . THR A 1 85 ? -26.831 -2.895 22.410 1.00 79.62 85 THR A N 1
ATOM 664 C CA . THR A 1 85 ? -28.197 -2.849 21.874 1.00 79.62 85 THR A CA 1
ATOM 665 C C . THR A 1 85 ? -28.723 -4.266 21.633 1.00 79.62 85 THR A C 1
ATOM 667 O O . THR A 1 85 ? -27.971 -5.201 21.358 1.00 79.62 85 THR A O 1
ATOM 670 N N . ALA A 1 86 ? -30.042 -4.447 21.730 1.00 79.06 86 ALA A N 1
ATOM 671 C CA . ALA A 1 86 ? -30.670 -5.732 21.411 1.00 79.06 86 ALA A CA 1
ATOM 672 C C . ALA A 1 86 ? -30.634 -6.040 19.900 1.00 79.06 86 ALA A C 1
ATOM 674 O O . ALA A 1 86 ? -30.754 -7.200 19.505 1.00 79.06 86 ALA A O 1
ATOM 675 N N . ASP A 1 87 ? -30.470 -5.006 19.071 1.00 89.75 87 ASP A N 1
ATOM 676 C CA . ASP A 1 87 ? -30.401 -5.091 17.617 1.00 89.75 87 ASP A CA 1
ATOM 677 C C . ASP A 1 87 ? -28.975 -4.815 17.117 1.00 89.75 87 ASP A C 1
ATOM 679 O O . ASP A 1 87 ? -28.413 -3.737 17.324 1.00 89.75 87 ASP A O 1
ATOM 683 N N . ILE A 1 88 ? -28.398 -5.797 16.422 1.00 88.94 88 ILE A N 1
ATOM 684 C CA . ILE A 1 88 ? -27.063 -5.699 15.829 1.00 88.94 88 ILE A CA 1
ATOM 685 C C . ILE A 1 88 ? -26.990 -4.644 14.720 1.00 88.94 88 ILE A C 1
ATOM 687 O O . ILE A 1 88 ? -25.941 -4.031 14.535 1.00 88.94 88 ILE A O 1
ATOM 691 N N . SER A 1 89 ? -28.080 -4.412 13.985 1.00 90.38 89 SER A N 1
ATOM 692 C CA . SER A 1 89 ? -28.120 -3.396 12.933 1.00 90.38 89 SER A CA 1
ATOM 693 C C . SER A 1 89 ? -28.032 -1.990 13.521 1.00 90.38 89 SER A C 1
ATOM 695 O O . SER A 1 89 ? -27.328 -1.148 12.969 1.00 90.38 89 SER A O 1
ATOM 697 N N . GLU A 1 90 ? -28.667 -1.765 14.672 1.00 88.88 90 GLU A N 1
ATOM 698 C CA . GLU A 1 90 ? -28.580 -0.508 15.420 1.00 88.88 90 GLU A CA 1
ATOM 699 C C . GLU A 1 90 ? -27.157 -0.272 15.954 1.00 88.88 90 GLU A C 1
ATOM 701 O O . GLU A 1 90 ? -26.585 0.795 15.732 1.00 88.88 90 GLU A O 1
ATOM 706 N N . ALA A 1 91 ? -26.538 -1.292 16.563 1.00 88.25 91 ALA A N 1
ATOM 707 C CA . ALA A 1 91 ? -25.151 -1.207 17.030 1.00 88.25 91 ALA A CA 1
ATOM 708 C C . ALA A 1 91 ? -24.174 -0.875 15.893 1.00 88.25 91 ALA A C 1
ATOM 710 O O . ALA A 1 91 ? -23.296 -0.025 16.047 1.00 88.25 91 ALA A O 1
ATOM 711 N N . VAL A 1 92 ? -24.320 -1.539 14.740 1.00 88.88 92 VAL A N 1
ATOM 712 C CA . VAL A 1 92 ? -23.464 -1.294 13.572 1.00 88.88 92 VAL A CA 1
ATOM 713 C C . VAL A 1 92 ? -23.634 0.134 13.067 1.00 88.88 92 VAL A C 1
ATOM 715 O O . VAL A 1 92 ? -22.628 0.790 12.806 1.00 88.88 92 VAL A O 1
ATOM 718 N N . GLN A 1 93 ? -24.870 0.629 12.966 1.00 90.50 93 GLN A N 1
ATOM 719 C CA . GLN A 1 93 ? -25.121 1.990 12.502 1.00 90.50 93 GLN A CA 1
ATOM 720 C C . GLN A 1 93 ? -24.483 3.023 13.438 1.00 90.50 93 GLN A C 1
ATOM 722 O O . GLN A 1 93 ? -23.736 3.876 12.971 1.00 90.50 93 GLN A O 1
ATOM 727 N N . HIS A 1 94 ? -24.666 2.883 14.755 1.00 87.94 94 HIS A N 1
ATOM 728 C CA . HIS A 1 94 ? -24.062 3.792 15.734 1.00 87.94 94 HIS A CA 1
ATOM 729 C C . HIS A 1 94 ? -22.529 3.812 15.669 1.00 87.94 94 HIS A C 1
ATOM 731 O O . HIS A 1 94 ? -21.917 4.873 15.788 1.00 87.94 94 HIS A O 1
ATOM 737 N N . VAL A 1 95 ? -21.887 2.655 15.475 1.00 86.94 95 VAL A N 1
ATOM 738 C CA . VAL A 1 95 ? -20.424 2.585 15.328 1.00 86.94 95 VAL A CA 1
ATOM 739 C C . VAL A 1 95 ? -19.964 3.247 14.028 1.00 86.94 95 VAL A C 1
ATOM 741 O O . VAL A 1 95 ? -18.959 3.955 14.031 1.00 86.94 95 VAL A O 1
ATOM 744 N N . VAL A 1 96 ? -20.684 3.034 12.924 1.00 89.44 96 VAL A N 1
ATOM 745 C CA . VAL A 1 96 ? -20.361 3.645 11.627 1.00 89.44 96 VAL A CA 1
ATOM 746 C C . VAL A 1 96 ? -20.494 5.164 11.687 1.00 89.44 96 VAL A C 1
ATOM 748 O O . VAL A 1 96 ? -19.569 5.853 11.260 1.00 89.44 96 VAL A O 1
ATOM 751 N N . ASP A 1 97 ? -21.589 5.673 12.254 1.00 90.50 97 ASP A N 1
ATOM 752 C CA . ASP A 1 97 ? -21.847 7.111 12.366 1.00 90.50 97 ASP A CA 1
ATOM 753 C C . ASP A 1 97 ? -20.739 7.800 13.168 1.00 90.50 97 ASP A C 1
ATOM 755 O O . ASP A 1 97 ? -20.155 8.774 12.705 1.00 90.50 97 ASP A O 1
ATOM 759 N N . ILE A 1 98 ? -20.343 7.225 14.310 1.00 88.88 98 ILE A N 1
ATOM 760 C CA . ILE A 1 98 ? -19.230 7.751 15.108 1.00 88.88 98 ILE A CA 1
ATOM 761 C C . ILE A 1 98 ? -17.920 7.800 14.318 1.00 88.88 98 ILE A C 1
ATOM 763 O O . ILE A 1 98 ? -17.186 8.786 14.403 1.00 88.88 98 ILE A O 1
ATOM 767 N N . ILE A 1 99 ? -17.595 6.743 13.570 1.00 86.88 99 ILE A N 1
ATOM 768 C CA . ILE A 1 99 ? -16.340 6.696 12.812 1.00 86.88 99 ILE A CA 1
ATOM 769 C C . ILE A 1 99 ? -16.331 7.771 11.719 1.00 86.88 99 ILE A C 1
ATOM 771 O O . ILE A 1 99 ? -15.303 8.417 11.547 1.00 86.88 99 ILE A O 1
ATOM 775 N N . ILE A 1 100 ? -17.453 7.970 11.018 1.00 89.50 100 ILE A N 1
ATOM 776 C CA . ILE A 1 100 ? -17.589 8.980 9.955 1.00 89.50 100 ILE A CA 1
ATOM 777 C C . ILE A 1 100 ? -17.582 10.402 10.526 1.00 89.50 100 ILE A C 1
ATOM 779 O O . ILE A 1 100 ? -16.984 11.297 9.939 1.00 89.50 100 ILE A O 1
ATOM 783 N N . ASP A 1 101 ? -18.237 10.626 11.662 1.00 84.62 101 ASP A N 1
ATOM 784 C CA . ASP A 1 101 ? -18.334 11.963 12.253 1.00 84.62 101 ASP A CA 1
ATOM 785 C C . ASP A 1 101 ? -17.035 12.390 12.955 1.00 84.62 101 ASP A C 1
ATOM 787 O O . ASP A 1 101 ? -16.784 13.585 13.131 1.00 84.62 101 ASP A O 1
ATOM 791 N N . THR A 1 102 ? -16.197 11.428 13.357 1.00 80.00 102 THR A N 1
ATOM 792 C CA . THR A 1 102 ? -14.932 11.703 14.057 1.00 80.00 102 THR A CA 1
ATOM 793 C C . THR A 1 102 ? -13.725 11.837 13.118 1.00 80.00 102 THR A C 1
ATOM 795 O O . THR A 1 102 ? -12.755 12.506 13.489 1.00 80.00 102 THR A O 1
ATOM 798 N N . PHE A 1 103 ? -13.756 11.230 11.923 1.00 69.75 103 PHE A N 1
ATOM 799 C CA . PHE A 1 103 ? -12.625 11.166 10.980 1.00 69.75 103 PHE A CA 1
ATOM 800 C C . PHE A 1 103 ? -13.024 11.502 9.541 1.00 69.75 103 PHE A C 1
ATOM 802 O O . PHE A 1 103 ? -12.252 12.250 8.894 1.00 69.75 103 PHE A O 1
#

Secondary structure (DSSP, 8-state):
----EEETTTTEEE--------TTTGGGEEEEE-S--TTTTBPPEEEEES-TTS---PPPSS-GGGS-HHHHHHHHT--GGGG-SS-HHHHHHHHHHHHHHH-

Organism: Araneus ventricosus (NCBI:txid182803)

Sequence (103 aa):
MKKTYFHEPTRSFHSLDLAICSPELLPLLNFTVGKDLYNSGHFPLIVSHADSGCAIQLPPRYLFQRADWAAFMQLAGVTEAMVSTADISEAVQHVVDIIIDTF